Protein AF-A0A970R6M5-F1 (afdb_monomer_lite)

pLDDT: mean 80.31, std 15.89, range [39.19, 94.94]

Secondary structure (DSSP, 8-state):
---------------TTSPSEEEEEEEEETTEEEEEEEEE-

Sequence (41 aa):
ILQQEIRHAKTTVDLSAQPAGSYILSISLAGSHRSWKVIKE

Structure (mmCIF, N/CA/C/O backbone):
data_AF-A0A970R6M5-F1
#
_entry.id   AF-A0A970R6M5-F1
#
loop_
_atom_site.group_PDB
_atom_site.id
_atom_site.type_symbol
_atom_site.label_atom_id
_atom_site.label_alt_id
_atom_site.label_comp_id
_atom_site.label_asym_id
_atom_site.label_entity_id
_atom_site.label_seq_id
_atom_site.pdbx_PDB_ins_code
_atom_site.Cartn_x
_atom_site.Cartn_y
_atom_site.Cartn_z
_atom_site.occupancy
_atom_site.B_iso_or_equiv
_atom_site.auth_seq_id
_atom_site.auth_comp_id
_atom_site.auth_asym_id
_atom_site.auth_atom_id
_atom_site.pdbx_PDB_model_num
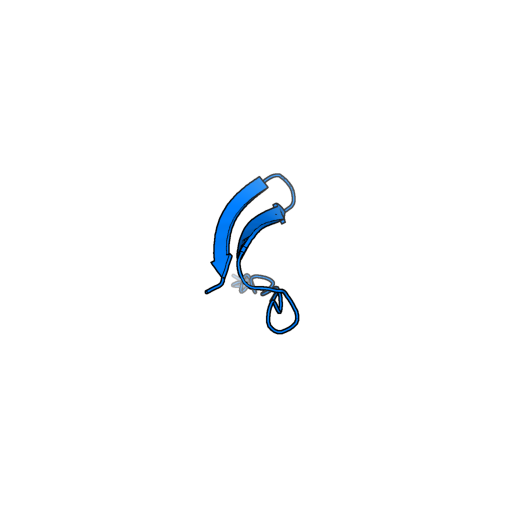ATOM 1 N N . ILE A 1 1 ? 16.124 -14.126 -31.440 1.00 45.53 1 ILE A N 1
ATOM 2 C CA . ILE A 1 1 ? 15.785 -12.890 -30.694 1.00 45.53 1 ILE A CA 1
ATOM 3 C C . ILE A 1 1 ? 15.436 -13.332 -29.276 1.00 45.53 1 ILE A C 1
ATOM 5 O O . ILE A 1 1 ? 14.453 -14.043 -29.123 1.00 45.53 1 ILE A O 1
ATOM 9 N N . LEU A 1 2 ? 16.291 -13.057 -28.283 1.00 39.19 2 LEU A N 1
ATOM 10 C CA . LEU A 1 2 ? 16.025 -13.424 -26.884 1.00 39.19 2 LEU A CA 1
ATOM 11 C C . LEU A 1 2 ? 14.896 -12.529 -26.343 1.00 39.19 2 LEU A C 1
ATOM 13 O O . LEU A 1 2 ? 15.066 -11.315 -26.277 1.00 39.19 2 LEU A O 1
ATOM 17 N N . GLN A 1 3 ? 13.763 -13.115 -25.955 1.00 48.50 3 GLN A N 1
ATOM 18 C CA . GLN A 1 3 ? 12.747 -12.428 -25.155 1.00 48.50 3 GLN A CA 1
ATOM 19 C C . GLN A 1 3 ? 13.246 -12.364 -23.706 1.00 48.50 3 GLN A C 1
ATOM 21 O O . GLN A 1 3 ? 13.277 -13.375 -23.010 1.00 48.50 3 GLN A O 1
ATOM 26 N N . GLN A 1 4 ? 13.686 -11.189 -23.256 1.00 53.12 4 GLN A N 1
ATOM 27 C CA . GLN A 1 4 ? 13.943 -10.943 -21.838 1.00 53.12 4 GLN A CA 1
ATOM 28 C C . GLN A 1 4 ? 12.599 -10.750 -21.127 1.00 53.12 4 GLN A C 1
ATOM 30 O O . GLN A 1 4 ? 11.947 -9.720 -21.284 1.00 53.12 4 GLN A O 1
ATOM 35 N N . GLU A 1 5 ? 12.176 -11.743 -20.345 1.00 52.59 5 GLU A N 1
ATOM 36 C CA . GLU A 1 5 ? 11.099 -11.576 -19.369 1.00 52.59 5 GLU A CA 1
ATOM 37 C C . GLU A 1 5 ? 11.527 -10.522 -18.342 1.00 52.59 5 GLU A C 1
ATOM 39 O O . GLU A 1 5 ? 12.408 -10.756 -17.509 1.00 52.59 5 GLU A O 1
ATOM 44 N N . ILE A 1 6 ? 10.901 -9.346 -18.390 1.00 58.38 6 ILE A N 1
ATOM 45 C CA . ILE A 1 6 ? 11.041 -8.333 -17.346 1.00 58.38 6 ILE A CA 1
ATOM 46 C C . ILE A 1 6 ? 10.303 -8.867 -16.115 1.00 58.38 6 ILE A C 1
ATOM 48 O O . ILE A 1 6 ? 9.103 -8.660 -15.935 1.00 58.38 6 ILE A O 1
ATOM 52 N N . ARG A 1 7 ? 11.017 -9.605 -15.263 1.00 55.16 7 ARG A N 1
ATOM 53 C CA . ARG A 1 7 ? 10.525 -10.003 -13.942 1.00 55.16 7 ARG A CA 1
ATOM 54 C C . ARG A 1 7 ? 10.453 -8.747 -13.077 1.00 55.16 7 ARG A C 1
ATOM 56 O O . ARG A 1 7 ? 11.447 -8.349 -12.476 1.00 55.16 7 ARG A O 1
ATOM 63 N N . HIS A 1 8 ? 9.297 -8.085 -13.054 1.00 58.69 8 HIS A N 1
ATOM 64 C CA . HIS A 1 8 ? 9.059 -6.953 -12.160 1.00 58.69 8 HIS A CA 1
ATOM 65 C C . HIS A 1 8 ? 9.335 -7.390 -10.714 1.00 58.69 8 HIS A C 1
ATOM 67 O O . HIS A 1 8 ? 8.722 -8.339 -10.222 1.00 58.69 8 HIS A O 1
ATOM 73 N N . ALA A 1 9 ? 10.271 -6.719 -10.039 1.00 63.84 9 ALA A N 1
ATOM 74 C CA . ALA A 1 9 ? 10.547 -6.969 -8.632 1.00 63.84 9 ALA A CA 1
ATOM 75 C C . ALA A 1 9 ? 9.279 -6.664 -7.823 1.00 63.84 9 ALA A C 1
ATOM 77 O O . ALA A 1 9 ? 8.837 -5.517 -7.739 1.00 63.84 9 ALA A O 1
ATOM 78 N N . LYS A 1 10 ? 8.657 -7.706 -7.267 1.00 68.56 10 LYS A N 1
ATOM 79 C CA . LYS A 1 10 ? 7.496 -7.565 -6.392 1.00 68.56 10 LYS A CA 1
ATOM 80 C C . LYS A 1 10 ? 7.990 -7.341 -4.967 1.00 68.56 10 LYS A C 1
ATOM 82 O O . LYS A 1 10 ? 8.47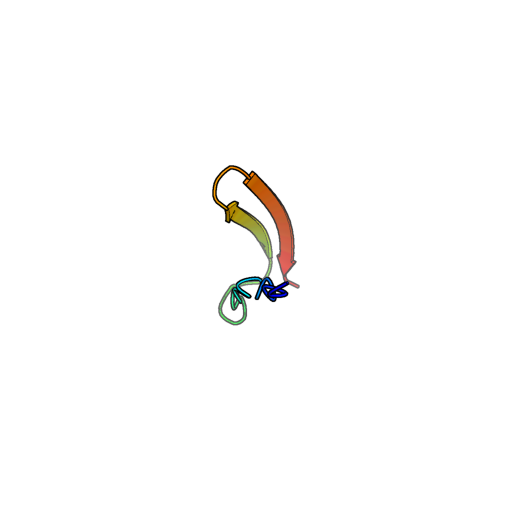1 -8.274 -4.330 1.00 68.56 10 LYS A O 1
ATOM 87 N N . THR A 1 11 ? 7.828 -6.124 -4.461 1.00 72.81 11 THR A N 1
ATOM 88 C CA . THR A 1 11 ? 8.060 -5.805 -3.047 1.00 72.81 11 THR A CA 1
ATOM 89 C C . THR A 1 11 ? 6.730 -5.831 -2.306 1.00 72.81 11 THR A C 1
ATOM 91 O O . THR A 1 11 ? 5.755 -5.235 -2.758 1.00 72.81 11 THR A O 1
ATOM 94 N N . THR A 1 12 ? 6.686 -6.529 -1.173 1.00 81.75 12 THR A N 1
ATOM 95 C CA . THR A 1 12 ? 5.506 -6.584 -0.298 1.00 81.75 12 THR A CA 1
ATOM 96 C C . THR A 1 12 ? 5.828 -5.839 0.991 1.00 81.75 12 THR A C 1
ATOM 98 O O . THR A 1 12 ? 6.895 -6.050 1.563 1.00 81.75 12 THR A O 1
ATOM 101 N N . VAL A 1 13 ? 4.924 -4.965 1.432 1.00 84.12 13 VAL A N 1
ATOM 102 C CA . VAL A 1 13 ? 5.006 -4.275 2.726 1.00 84.12 13 VAL A CA 1
ATOM 103 C C . VAL A 1 13 ? 3.908 -4.844 3.613 1.00 84.12 13 VAL A C 1
ATOM 105 O O . VAL A 1 13 ? 2.742 -4.818 3.223 1.00 84.12 13 VAL A O 1
ATOM 108 N N . ASP A 1 14 ? 4.279 -5.368 4.779 1.00 86.62 14 ASP A N 1
ATOM 109 C CA . ASP A 1 14 ? 3.318 -5.838 5.774 1.00 86.62 14 ASP A CA 1
ATOM 110 C C . ASP A 1 14 ? 2.948 -4.702 6.740 1.00 86.62 14 ASP A C 1
ATOM 112 O O . ASP A 1 14 ? 3.813 -4.071 7.347 1.00 86.62 14 ASP A O 1
ATOM 116 N N . LEU A 1 15 ? 1.645 -4.443 6.863 1.00 84.75 15 LEU A N 1
ATOM 117 C CA . LEU A 1 15 ? 1.054 -3.431 7.743 1.00 84.75 15 LEU A CA 1
ATOM 118 C C . LEU A 1 15 ? 0.238 -4.066 8.884 1.00 84.75 15 LEU A C 1
ATOM 120 O O . LEU A 1 15 ? -0.543 -3.377 9.538 1.00 84.75 15 LEU A O 1
ATOM 124 N N . SER A 1 16 ? 0.361 -5.375 9.113 1.00 87.94 16 SER A N 1
ATOM 125 C CA . SER A 1 16 ? -0.410 -6.123 10.115 1.00 87.94 16 SER A CA 1
ATOM 126 C C . SER A 1 16 ? -0.203 -5.609 11.545 1.00 87.94 16 SER A C 1
ATOM 128 O O . SER A 1 16 ? -1.175 -5.457 12.278 1.00 87.94 16 SER A O 1
ATOM 130 N N . ALA A 1 17 ? 1.035 -5.266 11.909 1.00 92.62 17 ALA A N 1
ATOM 131 C CA . ALA A 1 17 ? 1.405 -4.778 13.242 1.00 92.62 17 ALA A CA 1
ATOM 132 C C . ALA A 1 17 ? 1.209 -3.263 13.442 1.00 92.62 17 ALA A C 1
ATOM 134 O O . ALA A 1 17 ? 1.490 -2.739 14.518 1.00 92.62 17 ALA A O 1
ATOM 135 N N . GLN A 1 18 ? 0.777 -2.541 12.406 1.00 91.25 18 GLN A N 1
ATOM 136 C CA . GLN A 1 18 ? 0.571 -1.098 12.476 1.00 91.25 18 GLN A CA 1
ATOM 137 C C . GLN A 1 18 ? -0.845 -0.778 12.990 1.00 91.25 18 GLN A C 1
ATOM 139 O O . GLN A 1 18 ? -1.779 -1.524 12.692 1.00 91.25 18 GLN A O 1
ATOM 144 N N . PRO A 1 19 ? -1.041 0.306 13.757 1.00 93.88 19 PRO A N 1
ATOM 145 C CA . PRO A 1 19 ? -2.374 0.718 14.193 1.00 93.88 19 PRO A CA 1
ATOM 146 C C . PRO A 1 19 ? -3.263 1.133 13.009 1.00 93.88 19 PRO A C 1
ATOM 148 O O . PRO A 1 19 ? -2.783 1.408 11.910 1.00 93.88 19 PRO A O 1
ATOM 151 N N . ALA A 1 20 ? -4.577 1.197 13.227 1.00 94.81 20 ALA A N 1
ATOM 152 C CA . ALA A 1 20 ? -5.489 1.791 12.252 1.00 94.81 20 ALA A CA 1
ATOM 153 C C . ALA A 1 20 ? -5.128 3.271 12.028 1.00 94.81 20 ALA A C 1
ATOM 155 O O . ALA A 1 20 ? -4.784 3.993 12.968 1.00 94.81 20 ALA A O 1
ATOM 156 N N . GLY A 1 21 ? -5.174 3.726 10.777 1.00 94.81 21 GLY A N 1
ATOM 157 C CA . GLY A 1 21 ? -4.728 5.070 10.431 1.00 94.81 21 GLY A CA 1
ATOM 158 C C . GLY A 1 21 ? -4.498 5.310 8.944 1.00 94.81 21 GLY A C 1
ATOM 159 O O . GLY A 1 21 ? -4.692 4.444 8.092 1.00 94.81 21 G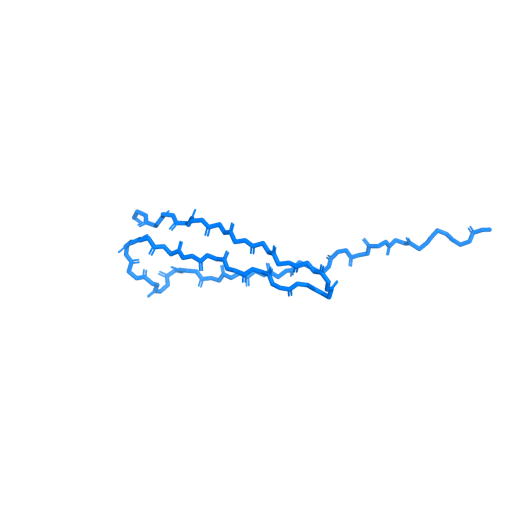LY A O 1
ATOM 160 N N . SER A 1 22 ? -4.084 6.537 8.627 1.00 94.94 22 SER A N 1
ATOM 161 C CA . SER A 1 22 ? -3.685 6.934 7.274 1.00 94.94 22 SER A CA 1
ATOM 162 C C . SER A 1 22 ? -2.168 6.878 7.123 1.00 94.94 22 SER A C 1
ATOM 164 O O . SER A 1 22 ? -1.443 7.532 7.867 1.00 94.94 22 SER A O 1
ATOM 166 N N . TYR A 1 23 ? -1.708 6.161 6.106 1.00 92.31 23 TYR A N 1
ATOM 167 C CA . TYR A 1 23 ? -0.304 5.994 5.751 1.00 92.31 23 TYR A CA 1
ATOM 168 C C . TYR A 1 23 ? -0.035 6.574 4.366 1.00 92.31 23 TYR A C 1
ATOM 170 O O . TYR A 1 23 ? -0.913 6.582 3.502 1.00 92.31 23 TYR A O 1
ATOM 178 N N . ILE A 1 24 ? 1.194 7.031 4.136 1.00 93.19 24 ILE A N 1
ATOM 179 C CA . ILE A 1 24 ? 1.681 7.375 2.800 1.00 93.19 24 ILE A CA 1
ATOM 180 C C . ILE A 1 24 ? 2.685 6.304 2.388 1.00 93.19 24 ILE A C 1
ATOM 182 O O . ILE A 1 24 ? 3.772 6.210 2.955 1.00 93.19 24 ILE A O 1
ATOM 186 N N . LEU A 1 25 ? 2.309 5.484 1.411 1.00 90.19 25 LEU A N 1
ATOM 187 C CA . LEU A 1 25 ? 3.206 4.521 0.790 1.00 90.19 25 LEU A CA 1
ATOM 188 C C . LEU A 1 25 ? 3.960 5.222 -0.336 1.00 90.19 25 LEU A C 1
ATOM 190 O O . LEU A 1 25 ? 3.353 5.588 -1.339 1.00 90.19 25 LEU A O 1
ATOM 194 N N . SER A 1 26 ? 5.271 5.370 -0.180 1.00 90.50 26 SER A N 1
ATOM 195 C CA . SER A 1 26 ? 6.149 5.972 -1.183 1.00 90.50 26 SER A CA 1
ATOM 196 C C . SER A 1 26 ? 7.052 4.911 -1.796 1.00 90.50 26 SER A C 1
ATOM 198 O O . SER A 1 26 ? 7.814 4.255 -1.087 1.00 90.50 26 SER A O 1
ATOM 200 N N . ILE A 1 27 ? 6.986 4.754 -3.116 1.00 86.75 27 ILE A N 1
ATOM 201 C CA . ILE A 1 27 ? 7.849 3.851 -3.875 1.00 86.75 27 ILE A CA 1
ATOM 202 C C . ILE A 1 27 ? 8.757 4.698 -4.763 1.00 86.75 27 ILE A C 1
ATOM 204 O O . ILE A 1 27 ? 8.292 5.437 -5.634 1.00 86.75 27 ILE A O 1
ATOM 208 N N . SER A 1 28 ? 10.061 4.558 -4.541 1.00 86.38 28 SER A N 1
ATOM 209 C CA . SER A 1 28 ? 11.103 5.167 -5.361 1.00 86.38 28 SER A CA 1
ATOM 210 C C . SER A 1 28 ? 11.793 4.076 -6.172 1.00 86.38 28 SER A C 1
ATOM 212 O O . SER A 1 28 ? 12.419 3.177 -5.617 1.00 86.38 28 SER A O 1
ATOM 214 N N . LEU A 1 29 ? 11.669 4.161 -7.491 1.00 82.94 29 LEU A N 1
ATOM 215 C CA . LEU A 1 29 ? 12.412 3.363 -8.463 1.00 82.94 29 LEU A CA 1
ATOM 216 C C . LEU A 1 29 ? 13.382 4.295 -9.196 1.00 82.94 29 LEU A C 1
ATOM 218 O O . LEU A 1 29 ? 13.192 5.511 -9.193 1.00 82.94 29 LEU A O 1
ATOM 222 N N . ALA A 1 30 ? 14.427 3.754 -9.822 1.00 82.88 30 ALA A N 1
ATOM 223 C CA . ALA A 1 30 ? 15.403 4.567 -10.549 1.00 82.88 30 ALA A CA 1
ATOM 224 C C . ALA A 1 30 ? 14.702 5.467 -11.591 1.00 82.88 30 ALA A C 1
ATOM 226 O O . ALA A 1 30 ? 14.190 4.982 -12.596 1.00 82.88 30 ALA A O 1
ATOM 227 N N . GLY A 1 31 ? 14.639 6.776 -11.316 1.00 82.38 31 GLY A N 1
ATOM 228 C CA . GLY A 1 31 ? 13.992 7.779 -12.171 1.00 82.38 31 GLY A CA 1
ATOM 229 C C . GLY A 1 31 ? 12.477 7.962 -11.990 1.00 82.38 31 GLY A C 1
ATOM 230 O O . GLY A 1 31 ? 11.891 8.778 -12.697 1.00 82.38 31 GLY A O 1
ATOM 231 N N . SER A 1 32 ? 11.820 7.259 -11.061 1.00 82.88 32 SER A N 1
ATOM 232 C CA . SER A 1 32 ? 10.384 7.428 -10.801 1.00 82.88 32 SER A CA 1
ATOM 233 C C . SER A 1 32 ? 10.070 7.408 -9.312 1.00 82.88 32 SER A C 1
ATOM 235 O O . SER A 1 32 ? 10.470 6.499 -8.587 1.00 82.88 32 SER A O 1
ATOM 237 N N . HIS A 1 33 ? 9.303 8.398 -8.868 1.00 90.56 33 HIS A N 1
ATOM 238 C CA . HIS A 1 33 ? 8.740 8.443 -7.529 1.00 90.56 33 HIS A CA 1
ATOM 239 C C . HIS A 1 33 ? 7.218 8.432 -7.629 1.00 90.56 33 HIS A C 1
ATOM 241 O O . HIS A 1 33 ? 6.633 9.225 -8.371 1.00 90.56 33 HIS A O 1
ATOM 247 N N . ARG A 1 34 ? 6.573 7.528 -6.8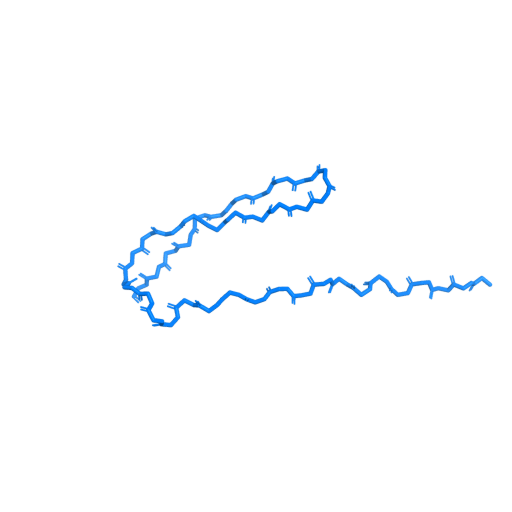95 1.00 89.38 34 ARG A N 1
ATOM 248 C CA . ARG A 1 34 ? 5.116 7.474 -6.772 1.00 89.38 34 ARG A CA 1
ATOM 249 C C . ARG A 1 34 ? 4.735 7.321 -5.313 1.00 89.38 34 ARG A C 1
ATOM 251 O O . ARG A 1 34 ? 5.394 6.589 -4.575 1.00 89.38 34 ARG A O 1
ATOM 258 N N . SER A 1 35 ? 3.657 7.982 -4.920 1.00 91.69 35 SER A N 1
ATOM 259 C CA . SER A 1 35 ? 3.114 7.891 -3.574 1.00 91.69 35 SER A CA 1
ATOM 260 C C . SER A 1 35 ? 1.609 7.639 -3.602 1.00 91.69 35 SER A C 1
ATOM 262 O O . SER A 1 35 ? 0.899 8.099 -4.497 1.00 91.69 35 SER A O 1
ATOM 264 N N . TRP A 1 36 ? 1.129 6.883 -2.618 1.00 92.38 36 TRP A N 1
ATOM 265 C CA . TRP A 1 36 ? -0.283 6.561 -2.431 1.00 92.38 36 TRP A CA 1
ATOM 266 C C . TRP A 1 36 ? -0.675 6.765 -0.977 1.00 92.38 36 TRP A C 1
ATOM 268 O O . TRP A 1 36 ? 0.069 6.399 -0.067 1.00 92.38 36 TRP A O 1
ATOM 278 N N . LYS A 1 37 ? -1.879 7.293 -0.756 1.00 93.19 37 LYS A N 1
ATOM 279 C CA . LYS A 1 37 ? -2.504 7.261 0.563 1.00 93.19 37 LYS A CA 1
ATOM 280 C C . LYS A 1 37 ? -3.127 5.885 0.779 1.00 93.19 37 LYS A C 1
ATOM 282 O O . LYS A 1 37 ? -3.955 5.454 -0.018 1.00 93.19 37 LYS A O 1
ATOM 287 N N . VAL A 1 38 ? -2.743 5.224 1.861 1.00 91.94 38 V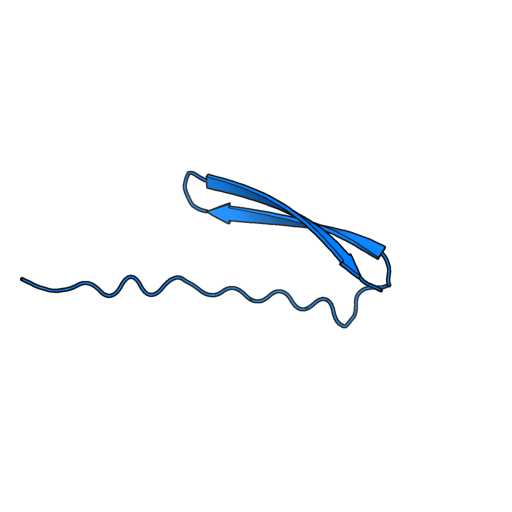AL A N 1
ATOM 288 C CA . VAL A 1 38 ? -3.289 3.939 2.301 1.00 91.94 38 VAL A CA 1
ATOM 289 C C . VAL A 1 38 ? -4.073 4.182 3.583 1.00 91.94 38 VAL A C 1
ATOM 291 O O . VAL A 1 38 ? -3.555 4.789 4.517 1.00 91.94 38 VAL A O 1
ATOM 294 N N . ILE A 1 39 ? -5.327 3.743 3.621 1.00 92.75 39 ILE A N 1
ATOM 295 C CA . ILE A 1 39 ? -6.169 3.813 4.817 1.00 92.75 39 ILE A CA 1
ATOM 296 C C . ILE A 1 39 ? -6.247 2.399 5.382 1.00 92.75 39 ILE A C 1
ATOM 298 O O . ILE A 1 39 ? -6.639 1.476 4.671 1.00 92.75 39 ILE A O 1
ATOM 302 N N . LYS A 1 40 ? -5.817 2.237 6.633 1.00 89.31 40 LYS A N 1
ATOM 303 C CA . LYS A 1 40 ? -5.939 0.996 7.393 1.00 89.31 40 LYS A CA 1
ATOM 304 C C . LYS A 1 40 ? -7.080 1.163 8.392 1.00 89.31 40 LYS A C 1
ATOM 306 O O . LYS A 1 40 ? -6.986 2.031 9.261 1.00 89.31 40 LYS A O 1
ATOM 311 N N . GLU A 1 41 ? -8.125 0.364 8.207 1.00 87.44 41 GLU A N 1
ATOM 312 C CA . GLU 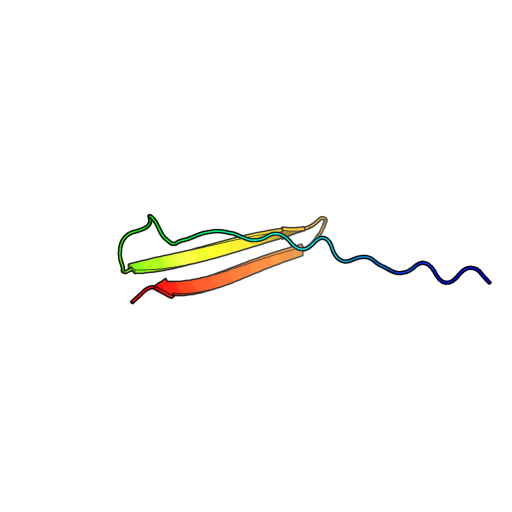A 1 41 ? -9.284 0.245 9.104 1.00 87.44 41 GLU A CA 1
ATOM 313 C C . GLU A 1 41 ? -9.000 -0.712 10.268 1.00 87.44 41 GLU A C 1
ATOM 315 O O . GLU A 1 41 ? -8.201 -1.664 10.075 1.00 87.44 41 GLU A O 1
#

Radius of gyration: 15.08 Å; chains: 1; bounding box: 25×22×45 Å

Foldseek 3Di:
DDDDDPPPDDDDDDCPPPDFDWDWDWDDDVVDIDIDIDGGD